Protein AF-A0A7C6F2G3-F1 (afdb_monomer_lite)

pLDDT: mean 90.6, std 5.69, range [54.53, 96.06]

Sequence (119 aa):
MISWIAVAPMLALPGLIIFLVGLLPDVPLLNQAIGGGIVREFLVNHLLLSWLPYEDAVRVVAWYMHTDLAGELLLHALLALNINVLLLPLLYPLAAGYIGVNNWAAKTDLTLKRNAAKR

Radius of gyration: 22.21 Å; chains: 1; bounding box: 53×34×66 Å

Secondary structure (DSSP, 8-state):
---HHHHGGGGGHHHHHHHHHHTSPPEEETTEEESHHHHHHHHIIIIIGGGS-HHHHHHHHHHHTT--HHHHHHHHHHHHHHHHHHHHHHHHHHHHHHHHHHHHHHHHHHHHHHHHTT-

Foldseek 3Di:
DDDCVNCVVVLCVQLVVLLVQLPFAFDQDPNDGDGSVVSLVCLCVPPPLVPDDPVVSVVVVVCVVPDDPVVSSVVSSVSSVVVSVVCNVVVVVVSVVVVVVVVVVVVVVVVVVVVVVVD

Structure (mmCIF, N/CA/C/O backbone):
data_AF-A0A7C6F2G3-F1
#
_entry.id   AF-A0A7C6F2G3-F1
#
loop_
_atom_site.group_PDB
_atom_site.id
_atom_site.type_symbol
_atom_site.label_atom_id
_atom_site.label_alt_id
_atom_site.label_comp_id
_atom_site.label_asym_id
_atom_site.label_entity_id
_atom_site.label_seq_id
_atom_site.pdbx_PDB_ins_code
_atom_site.Cartn_x
_atom_site.Cartn_y
_atom_site.Cartn_z
_atom_site.occupancy
_atom_site.B_iso_or_e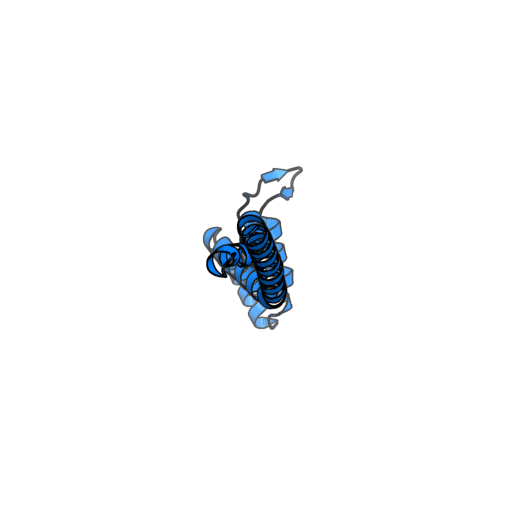quiv
_atom_site.auth_seq_id
_atom_site.auth_comp_id
_atom_site.auth_asym_id
_atom_site.auth_atom_id
_atom_site.pdbx_PDB_model_num
ATOM 1 N N . MET A 1 1 ? -19.919 3.185 19.616 1.00 78.00 1 MET A N 1
ATOM 2 C CA . MET A 1 1 ? -19.321 1.900 19.201 1.00 78.00 1 MET A CA 1
ATOM 3 C C . MET A 1 1 ? -18.782 2.084 17.800 1.00 78.00 1 MET A C 1
ATOM 5 O O . MET A 1 1 ? -19.524 2.568 16.954 1.00 78.00 1 MET A O 1
ATOM 9 N N . ILE A 1 2 ? -17.508 1.778 17.582 1.00 89.69 2 ILE A N 1
ATOM 10 C CA . ILE A 1 2 ? -16.864 1.884 16.270 1.00 89.69 2 ILE A CA 1
ATOM 11 C C . ILE A 1 2 ? -17.134 0.594 15.491 1.00 89.69 2 ILE A C 1
ATOM 13 O O . ILE A 1 2 ? -17.111 -0.503 16.059 1.00 89.69 2 ILE A O 1
ATOM 17 N N . SER A 1 3 ? -17.425 0.740 14.200 1.00 91.88 3 SER A N 1
ATOM 18 C CA . SER A 1 3 ? -17.680 -0.357 13.267 1.00 91.88 3 SER A CA 1
ATOM 19 C C . SER A 1 3 ? -16.564 -0.470 12.229 1.00 91.88 3 SER A C 1
ATOM 21 O O . SER A 1 3 ? -15.764 0.448 12.047 1.00 91.88 3 SER A O 1
ATOM 23 N N . TRP A 1 4 ? -16.547 -1.586 11.500 1.00 91.12 4 TRP A N 1
ATOM 24 C CA . TRP A 1 4 ? -15.594 -1.817 10.413 1.00 91.12 4 TRP A CA 1
ATOM 25 C C . TRP A 1 4 ? -15.648 -0.754 9.315 1.00 91.12 4 TRP A C 1
ATOM 27 O O . TRP A 1 4 ? -14.605 -0.387 8.793 1.00 91.12 4 TRP A O 1
ATOM 37 N N . ILE A 1 5 ? -16.825 -0.197 9.016 1.00 91.81 5 ILE A N 1
ATOM 38 C CA . ILE A 1 5 ? -16.984 0.857 7.999 1.00 91.81 5 ILE A CA 1
ATOM 39 C C . ILE A 1 5 ? -16.176 2.110 8.368 1.00 91.81 5 ILE A C 1
ATOM 41 O O . ILE A 1 5 ? -15.609 2.753 7.492 1.00 91.81 5 ILE A O 1
ATOM 45 N N . ALA A 1 6 ? -16.074 2.431 9.661 1.00 90.19 6 ALA A N 1
ATOM 46 C CA . ALA A 1 6 ? -15.311 3.586 10.129 1.00 90.19 6 ALA A CA 1
ATOM 47 C C . ALA A 1 6 ? -13.787 3.364 10.080 1.00 90.19 6 ALA A C 1
ATOM 49 O O . ALA A 1 6 ? -13.036 4.327 9.973 1.00 90.19 6 ALA A O 1
ATOM 50 N N . VAL A 1 7 ? -13.329 2.109 10.155 1.00 92.12 7 VAL A N 1
ATOM 51 C CA . VAL A 1 7 ? -11.897 1.757 10.210 1.00 92.12 7 VAL A CA 1
ATOM 52 C C . VAL A 1 7 ? -11.355 1.318 8.847 1.00 92.12 7 VAL A C 1
ATOM 54 O O . VAL A 1 7 ? -10.169 1.481 8.582 1.00 92.12 7 VAL A O 1
ATOM 57 N N . ALA A 1 8 ? -12.205 0.821 7.946 1.00 89.62 8 ALA A N 1
ATOM 58 C CA . ALA A 1 8 ? -11.806 0.336 6.626 1.00 89.62 8 ALA A CA 1
ATOM 59 C C . ALA A 1 8 ? -10.978 1.348 5.802 1.00 89.62 8 ALA A C 1
ATOM 61 O O . ALA A 1 8 ? -9.964 0.928 5.244 1.00 89.62 8 ALA A O 1
ATOM 62 N N . PRO A 1 9 ? -11.293 2.663 5.772 1.00 91.31 9 PRO A N 1
ATOM 63 C CA . PRO A 1 9 ? -10.455 3.638 5.069 1.00 91.31 9 PRO A CA 1
ATOM 64 C C . PRO A 1 9 ? -9.024 3.718 5.618 1.00 91.31 9 PRO A C 1
ATOM 66 O O . PRO A 1 9 ? -8.085 3.950 4.861 1.00 91.31 9 PRO A O 1
ATOM 69 N N . MET A 1 10 ? -8.832 3.473 6.920 1.00 91.19 10 MET A N 1
ATOM 70 C CA . MET A 1 10 ? -7.503 3.492 7.538 1.00 91.19 10 MET A CA 1
ATOM 71 C C . MET A 1 10 ? -6.616 2.338 7.057 1.00 91.19 10 MET A C 1
ATOM 73 O O . MET A 1 10 ? -5.398 2.484 7.028 1.00 91.19 10 MET A O 1
ATOM 77 N N . LEU A 1 11 ? -7.208 1.220 6.623 1.00 92.94 11 LEU A N 1
ATOM 78 C CA . LEU A 1 11 ? -6.467 0.075 6.083 1.00 92.94 11 LEU A CA 1
ATOM 79 C C . LEU A 1 11 ? -5.870 0.346 4.694 1.00 92.94 11 LEU A C 1
ATOM 81 O O . LEU A 1 11 ? -4.964 -0.367 4.274 1.00 92.94 11 LEU A O 1
ATOM 85 N N . ALA A 1 12 ? -6.365 1.361 3.983 1.00 92.25 12 ALA A N 1
ATOM 86 C CA . ALA A 1 12 ? -5.830 1.784 2.690 1.00 92.25 12 ALA A CA 1
ATOM 87 C C . ALA A 1 12 ? -4.764 2.888 2.812 1.00 92.25 12 ALA A C 1
ATOM 89 O O . ALA A 1 12 ? -4.088 3.193 1.829 1.00 92.25 12 ALA A O 1
ATOM 90 N N . LEU A 1 13 ? -4.605 3.497 3.997 1.00 92.75 13 LEU A N 1
ATOM 91 C CA . LEU A 1 13 ? -3.703 4.636 4.194 1.00 92.75 13 LEU A CA 1
ATOM 92 C C . LEU A 1 13 ? -2.245 4.334 3.831 1.00 92.75 13 LEU A C 1
ATOM 94 O O . LEU A 1 13 ? -1.652 5.171 3.156 1.00 92.75 13 LEU A O 1
ATOM 98 N N . PRO A 1 14 ? -1.645 3.190 4.208 1.00 91.94 14 PRO A N 1
ATOM 99 C CA . PRO A 1 14 ? -0.244 2.931 3.878 1.00 91.94 14 PRO A CA 1
ATOM 100 C C . PRO A 1 14 ? 0.012 2.898 2.369 1.00 91.94 14 PRO A C 1
ATOM 102 O O . PRO A 1 14 ? 0.917 3.577 1.887 1.00 91.94 14 PRO A O 1
ATOM 105 N N . GLY A 1 15 ? -0.826 2.186 1.609 1.00 92.50 15 GLY A N 1
ATOM 106 C CA . GLY A 1 15 ? -0.761 2.181 0.147 1.00 92.50 15 GLY A CA 1
ATOM 107 C C . GLY A 1 15 ? -0.983 3.562 -0.458 1.00 92.50 15 GLY A C 1
ATOM 108 O O . GLY A 1 15 ? -0.253 3.965 -1.361 1.00 92.50 15 GLY A O 1
ATOM 109 N N . LEU A 1 16 ? -1.949 4.315 0.074 1.00 93.69 16 LEU A N 1
ATOM 110 C CA . LEU A 1 16 ? -2.240 5.674 -0.376 1.00 93.69 16 LEU A CA 1
ATOM 111 C C . LEU A 1 16 ? -1.055 6.622 -0.139 1.00 93.69 16 LEU A C 1
ATOM 113 O O . LEU A 1 16 ? -0.734 7.414 -1.017 1.00 93.69 16 LEU A O 1
ATOM 117 N N . ILE A 1 17 ? -0.365 6.514 0.998 1.00 93.69 17 ILE A N 1
ATOM 118 C CA . ILE A 1 17 ? 0.836 7.307 1.293 1.00 93.69 17 ILE A CA 1
ATOM 119 C C . ILE A 1 17 ? 1.940 7.000 0.277 1.00 93.69 17 ILE A C 1
ATOM 121 O O . ILE A 1 17 ? 2.499 7.923 -0.310 1.00 93.69 17 ILE A O 1
ATOM 125 N N . ILE A 1 18 ? 2.225 5.720 0.022 1.00 93.06 18 ILE A N 1
ATOM 126 C CA . ILE A 1 18 ? 3.243 5.310 -0.960 1.00 93.06 18 ILE A CA 1
ATOM 127 C C . ILE A 1 18 ? 2.883 5.822 -2.360 1.00 93.06 18 ILE A C 1
ATOM 129 O O . ILE A 1 18 ? 3.735 6.347 -3.082 1.00 93.06 18 ILE A O 1
ATOM 133 N N . PHE A 1 19 ? 1.608 5.716 -2.735 1.00 93.75 19 PHE A N 1
ATOM 134 C CA . PHE A 1 19 ? 1.115 6.218 -4.009 1.00 93.75 19 PHE A CA 1
ATOM 135 C C . PHE A 1 19 ? 1.318 7.735 -4.142 1.00 93.75 19 PHE A C 1
ATOM 137 O O . PHE A 1 19 ? 1.922 8.184 -5.115 1.00 93.75 19 PHE A O 1
ATOM 144 N N . LEU A 1 20 ? 0.898 8.512 -3.139 1.00 94.19 20 LEU A N 1
ATOM 145 C CA . LEU A 1 20 ? 1.034 9.972 -3.126 1.00 94.19 20 LEU A CA 1
ATOM 146 C C . LEU A 1 20 ? 2.492 10.436 -3.175 1.00 94.19 20 LEU A C 1
ATOM 148 O O . LEU A 1 20 ? 2.793 11.420 -3.844 1.00 94.19 20 LEU A O 1
ATOM 152 N N . VAL A 1 21 ? 3.405 9.730 -2.508 1.00 92.31 21 VAL A N 1
ATOM 153 C CA . VAL A 1 21 ? 4.835 10.067 -2.539 1.00 92.31 21 VAL A CA 1
ATOM 154 C C . VAL A 1 21 ? 5.423 9.872 -3.943 1.00 92.31 21 VAL A C 1
ATOM 156 O O . VAL A 1 21 ? 6.189 10.714 -4.403 1.00 92.31 21 VAL A O 1
ATOM 159 N N . GLY A 1 22 ? 5.035 8.817 -4.664 1.00 89.94 22 GLY A N 1
ATOM 160 C CA . GLY A 1 22 ? 5.502 8.601 -6.043 1.00 89.94 22 GLY A CA 1
ATOM 161 C C . GLY A 1 22 ? 4.837 9.493 -7.099 1.00 89.94 22 GLY A C 1
ATOM 162 O O . GLY A 1 22 ? 5.334 9.562 -8.223 1.00 89.94 22 GLY A O 1
ATOM 163 N N . LEU A 1 23 ? 3.754 10.197 -6.746 1.00 92.00 23 LEU A N 1
ATOM 164 C CA . LEU A 1 23 ? 3.121 11.227 -7.583 1.00 92.00 23 LEU A CA 1
ATOM 165 C C . LEU A 1 23 ? 3.840 12.579 -7.534 1.00 92.00 23 LEU A C 1
ATOM 167 O O . LEU A 1 23 ? 3.511 13.468 -8.321 1.00 92.00 23 LEU A O 1
ATOM 171 N N . LEU A 1 24 ? 4.779 12.766 -6.603 1.00 91.19 24 LEU A N 1
ATOM 172 C CA . LEU A 1 24 ? 5.499 14.027 -6.487 1.00 91.19 24 LEU A CA 1
ATOM 173 C C . LEU A 1 24 ? 6.281 14.308 -7.782 1.00 91.19 24 LEU A C 1
ATOM 175 O O . LEU A 1 24 ? 6.973 13.413 -8.276 1.00 91.19 24 LEU A O 1
ATOM 179 N N . PRO A 1 25 ? 6.189 15.531 -8.333 1.00 85.44 25 PRO A N 1
ATOM 180 C CA . PRO A 1 25 ? 6.953 15.895 -9.514 1.00 85.44 25 PRO A CA 1
ATOM 181 C C . PRO A 1 25 ? 8.446 15.890 -9.194 1.00 85.44 25 PRO A C 1
ATOM 183 O O . PRO A 1 25 ? 8.857 16.209 -8.076 1.00 85.44 25 PRO A O 1
ATOM 186 N N . ASP A 1 26 ? 9.252 15.555 -10.193 1.00 85.25 26 ASP A N 1
ATOM 187 C CA . ASP A 1 26 ? 10.700 15.574 -10.064 1.00 85.25 26 ASP A CA 1
ATOM 188 C C . ASP A 1 26 ? 11.211 17.011 -10.190 1.00 85.25 26 ASP A C 1
ATOM 190 O O . ASP A 1 26 ? 10.999 17.690 -11.197 1.00 85.25 26 ASP A O 1
ATOM 194 N N . VAL A 1 27 ? 11.863 17.494 -9.134 1.00 83.19 27 VAL A N 1
ATOM 195 C CA . VAL A 1 27 ? 12.450 18.832 -9.073 1.00 83.19 27 VAL A CA 1
ATOM 196 C C . VAL A 1 27 ? 13.970 18.692 -9.150 1.00 83.19 27 VAL A C 1
ATOM 198 O O . VAL A 1 27 ? 14.558 17.966 -8.343 1.00 83.19 27 VAL A O 1
ATOM 201 N N . PRO A 1 28 ? 14.645 19.375 -10.091 1.00 81.12 28 PRO A N 1
ATOM 202 C CA . PRO A 1 28 ? 16.097 19.356 -10.146 1.00 81.12 28 PRO A CA 1
ATOM 203 C C . PRO A 1 28 ? 16.664 20.145 -8.959 1.00 81.12 28 PRO A C 1
ATOM 205 O O . PRO A 1 28 ? 16.525 21.366 -8.884 1.00 81.12 28 PRO A O 1
ATOM 208 N N . LEU A 1 29 ? 17.334 19.453 -8.039 1.00 81.31 29 LEU A N 1
ATOM 209 C CA . LEU A 1 29 ? 18.080 20.055 -6.938 1.00 81.31 29 LEU A CA 1
ATOM 210 C C . LEU A 1 29 ? 19.523 19.554 -6.999 1.00 81.31 29 LEU A C 1
ATOM 212 O O . LEU A 1 29 ? 19.768 18.354 -6.984 1.00 81.31 29 LEU A O 1
ATOM 216 N N . LEU A 1 30 ? 20.494 20.471 -7.075 1.00 80.06 30 LEU A N 1
ATOM 217 C CA . LEU A 1 30 ? 21.927 20.130 -7.106 1.00 80.06 30 LEU A CA 1
ATOM 218 C C . LEU A 1 30 ? 22.294 19.102 -8.199 1.00 80.06 30 LEU A C 1
ATOM 220 O O . LEU A 1 30 ? 23.084 18.191 -7.969 1.00 80.06 30 LEU A O 1
ATOM 224 N N . ASN A 1 31 ? 21.726 19.257 -9.401 1.00 76.62 31 ASN A N 1
ATOM 225 C CA . ASN A 1 31 ? 21.949 18.363 -10.546 1.00 76.62 31 ASN A CA 1
ATOM 226 C C . ASN A 1 31 ? 21.432 16.919 -10.351 1.00 76.62 31 ASN A C 1
ATOM 228 O O . ASN A 1 31 ? 21.772 16.037 -11.136 1.00 76.62 31 ASN A O 1
ATOM 232 N N . GLN A 1 32 ? 20.604 16.682 -9.329 1.00 74.38 32 GLN A N 1
ATOM 233 C CA . GLN A 1 32 ? 19.878 15.434 -9.108 1.00 74.38 32 GLN A CA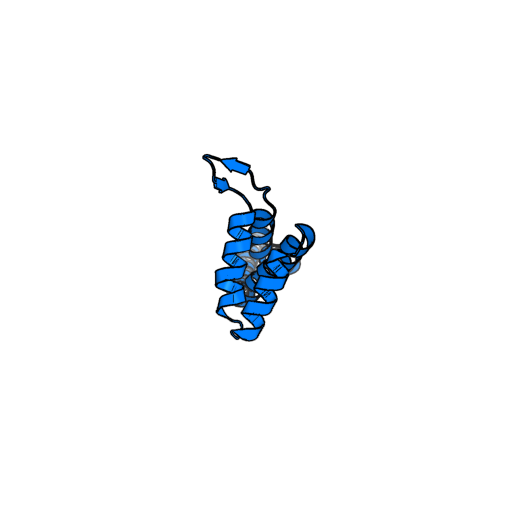 1
ATOM 234 C C . GLN A 1 32 ? 18.372 15.702 -9.186 1.00 74.38 32 GLN A C 1
ATOM 236 O O . GLN A 1 32 ? 17.878 16.699 -8.658 1.00 74.38 32 GLN A O 1
ATOM 241 N N . ALA A 1 33 ? 17.637 14.826 -9.867 1.00 74.88 33 ALA A N 1
ATOM 242 C CA . ALA A 1 33 ? 16.182 14.866 -9.867 1.00 74.88 33 ALA A CA 1
ATOM 243 C C . ALA A 1 33 ? 15.689 14.307 -8.528 1.00 74.88 33 ALA A C 1
ATOM 245 O O . ALA A 1 33 ? 15.843 13.117 -8.268 1.00 74.88 33 ALA A O 1
ATOM 246 N N . ILE A 1 34 ? 15.150 15.167 -7.663 1.00 79.88 34 ILE A N 1
ATOM 247 C CA . ILE A 1 34 ? 14.570 14.767 -6.379 1.00 79.88 34 ILE A CA 1
ATOM 248 C C . ILE A 1 34 ? 13.055 14.857 -6.505 1.00 79.88 34 ILE A C 1
ATOM 250 O O . ILE A 1 34 ? 12.518 15.913 -6.835 1.00 79.88 34 ILE A O 1
ATOM 254 N N . GLY A 1 35 ? 12.360 13.761 -6.225 1.00 86.62 35 GLY A N 1
ATOM 255 C CA . GLY A 1 35 ? 10.909 13.714 -6.333 1.00 86.62 35 GLY A CA 1
ATOM 256 C C . GLY A 1 35 ? 10.365 12.297 -6.292 1.00 86.62 35 GLY A C 1
ATOM 257 O O . GLY A 1 35 ? 10.991 11.381 -5.749 1.00 86.62 35 GLY A O 1
ATOM 258 N N . GLY A 1 36 ? 9.171 12.133 -6.855 1.00 89.00 36 GLY A N 1
ATOM 259 C CA . GLY A 1 36 ? 8.486 10.851 -6.915 1.00 89.00 36 GLY A CA 1
ATOM 260 C C . GLY A 1 36 ? 9.191 9.838 -7.814 1.00 89.00 36 GLY A C 1
ATOM 261 O O . GLY A 1 36 ? 9.050 8.643 -7.567 1.00 89.00 36 GLY A O 1
ATOM 262 N N . GLY A 1 37 ? 9.987 10.278 -8.796 1.00 88.25 37 GLY A N 1
ATOM 263 C CA . GLY A 1 37 ? 10.725 9.412 -9.720 1.00 88.25 37 GLY A CA 1
ATOM 264 C C . GLY A 1 37 ? 11.656 8.444 -9.003 1.00 88.25 37 GLY A C 1
ATOM 265 O O . GLY A 1 37 ? 11.585 7.242 -9.244 1.00 88.25 37 GLY A O 1
ATOM 266 N N . ILE A 1 38 ? 12.409 8.930 -8.010 1.00 89.81 38 ILE A N 1
ATOM 267 C CA . ILE A 1 38 ? 13.285 8.089 -7.173 1.00 89.81 38 ILE A CA 1
ATOM 268 C C . ILE A 1 38 ? 12.484 6.973 -6.492 1.00 89.81 38 ILE A C 1
ATOM 270 O O . ILE A 1 38 ? 12.933 5.832 -6.403 1.00 89.81 38 ILE A O 1
ATOM 274 N N . VAL A 1 39 ? 11.289 7.292 -5.994 1.00 91.44 39 VAL A N 1
ATOM 275 C CA . VAL A 1 39 ? 10.441 6.334 -5.275 1.00 91.44 39 VAL A CA 1
ATOM 276 C C . VAL A 1 39 ? 9.871 5.302 -6.245 1.00 91.44 39 VAL A C 1
ATOM 278 O O . VAL A 1 39 ? 9.890 4.112 -5.931 1.00 91.44 39 VAL A O 1
ATOM 281 N N . ARG A 1 40 ? 9.418 5.729 -7.432 1.00 91.94 40 ARG A N 1
ATOM 282 C CA . ARG A 1 40 ? 8.942 4.822 -8.490 1.00 91.94 40 ARG A CA 1
ATOM 283 C C . ARG A 1 40 ? 10.047 3.854 -8.912 1.00 91.94 40 ARG A C 1
ATOM 285 O O . ARG A 1 40 ? 9.841 2.642 -8.868 1.00 91.94 40 ARG A O 1
ATOM 292 N N . GLU A 1 41 ? 11.238 4.367 -9.215 1.00 90.88 41 GLU A N 1
ATOM 293 C CA . GLU A 1 41 ? 12.404 3.555 -9.581 1.00 90.88 41 GLU A CA 1
ATOM 294 C C . GLU A 1 41 ? 12.820 2.601 -8.460 1.00 90.88 41 GLU A C 1
ATOM 296 O O . GLU A 1 41 ? 13.099 1.426 -8.707 1.00 90.88 41 GLU A O 1
ATOM 301 N N . PHE A 1 42 ? 12.828 3.074 -7.211 1.00 92.06 42 PHE A N 1
ATOM 302 C CA . PHE A 1 42 ? 13.147 2.241 -6.057 1.00 92.06 42 PHE A CA 1
ATOM 303 C C . PHE A 1 42 ? 12.198 1.043 -5.957 1.00 92.06 42 PHE A C 1
ATOM 305 O O . PHE A 1 42 ? 12.667 -0.088 -5.798 1.00 92.06 42 PHE A O 1
ATOM 312 N N . LEU A 1 43 ? 10.887 1.276 -6.085 1.00 93.00 43 LEU A N 1
ATOM 313 C CA . LEU A 1 43 ? 9.880 0.220 -6.027 1.00 93.00 43 LEU A CA 1
ATOM 314 C C . LEU A 1 43 ? 9.995 -0.749 -7.202 1.00 93.00 43 LEU A C 1
ATOM 316 O O . LEU A 1 43 ? 9.909 -1.956 -6.995 1.00 93.00 43 LEU A O 1
ATOM 320 N N . VAL A 1 44 ? 10.237 -0.264 -8.418 1.00 93.94 44 VAL A N 1
ATOM 321 C CA . VAL A 1 44 ? 10.451 -1.151 -9.569 1.00 93.94 44 VAL A CA 1
ATOM 322 C C . VAL A 1 44 ? 11.674 -2.039 -9.328 1.00 93.94 44 VAL A C 1
ATOM 324 O O . VAL A 1 44 ? 11.562 -3.262 -9.378 1.00 93.94 44 VAL A O 1
ATOM 327 N N . ASN A 1 45 ? 12.817 -1.458 -8.972 1.00 93.06 45 ASN A N 1
ATOM 328 C CA . ASN A 1 45 ? 14.069 -2.201 -8.833 1.00 93.06 45 ASN A CA 1
ATOM 329 C C . ASN A 1 45 ? 14.048 -3.213 -7.673 1.00 93.06 45 ASN A C 1
ATOM 331 O O . ASN A 1 45 ? 14.463 -4.363 -7.838 1.00 93.06 45 ASN A O 1
ATOM 335 N N . HIS A 1 46 ? 13.531 -2.816 -6.509 1.00 90.94 46 HIS A N 1
ATOM 336 C CA . HIS A 1 46 ? 13.612 -3.631 -5.291 1.00 90.94 46 HIS A CA 1
ATOM 337 C C . HIS A 1 46 ? 12.366 -4.479 -5.031 1.00 90.94 46 HIS A C 1
ATOM 339 O O . HIS A 1 46 ? 12.464 -5.523 -4.390 1.00 90.94 46 HIS A O 1
ATOM 345 N N . LEU A 1 47 ? 11.191 -4.052 -5.501 1.00 90.44 47 LEU A N 1
ATOM 346 C CA . LEU A 1 47 ? 9.940 -4.768 -5.248 1.00 90.44 47 LEU A CA 1
ATOM 347 C C . LEU A 1 47 ? 9.475 -5.584 -6.452 1.00 90.44 47 LEU A C 1
ATOM 349 O O . LEU A 1 47 ? 8.935 -6.664 -6.262 1.00 90.44 47 LEU A O 1
ATOM 353 N N . LEU A 1 48 ? 9.651 -5.089 -7.677 1.00 92.38 48 LEU A N 1
ATOM 354 C CA . LEU A 1 48 ? 9.163 -5.789 -8.867 1.00 92.38 48 LEU A CA 1
ATOM 355 C C . LEU A 1 48 ? 10.247 -6.683 -9.469 1.00 92.38 48 LEU A C 1
ATOM 357 O O . LEU A 1 48 ? 10.095 -7.901 -9.519 1.00 92.38 48 LEU A O 1
ATOM 361 N N . LEU A 1 49 ? 11.366 -6.086 -9.889 1.00 93.06 49 LEU A N 1
ATOM 362 C CA . LEU A 1 49 ? 12.422 -6.792 -10.619 1.00 93.06 49 LEU A CA 1
ATOM 363 C C . LEU A 1 49 ? 13.105 -7.869 -9.773 1.00 93.06 49 LEU A C 1
ATOM 365 O O . LEU A 1 49 ? 13.479 -8.910 -10.299 1.00 93.06 49 LEU A O 1
ATOM 369 N N . SER A 1 50 ? 13.211 -7.655 -8.459 1.00 91.19 50 SER A N 1
ATOM 370 C CA . SER A 1 50 ? 13.827 -8.616 -7.532 1.00 91.19 50 SER A CA 1
ATOM 371 C C . SER A 1 50 ? 13.051 -9.936 -7.398 1.00 91.19 50 SER A C 1
ATOM 373 O O . SER A 1 50 ? 13.615 -10.926 -6.939 1.00 91.19 50 SER A O 1
ATOM 375 N N . TRP A 1 51 ? 11.773 -9.964 -7.787 1.00 90.25 51 TRP A N 1
ATOM 376 C CA . TRP A 1 51 ? 10.901 -11.140 -7.671 1.00 90.25 51 TRP A CA 1
ATOM 377 C C . TRP A 1 51 ? 10.577 -11.789 -9.020 1.00 90.25 51 TRP A C 1
ATOM 379 O O . TRP A 1 51 ? 9.995 -12.873 -9.056 1.00 90.25 51 TRP A O 1
ATOM 389 N N . LEU A 1 52 ? 10.940 -11.137 -10.126 1.00 92.94 52 LEU A N 1
ATOM 390 C CA . LEU A 1 52 ? 10.690 -11.631 -11.474 1.00 92.94 52 LEU A CA 1
ATOM 391 C C . LEU A 1 52 ? 11.830 -12.547 -11.946 1.00 92.94 52 LEU A C 1
ATOM 393 O O . LEU A 1 52 ? 12.999 -12.283 -11.655 1.00 92.94 52 LEU A O 1
ATOM 397 N N . PRO A 1 53 ? 11.525 -13.592 -12.736 1.00 96.06 53 PRO A N 1
ATOM 398 C CA . PRO A 1 53 ? 12.537 -14.295 -13.512 1.00 96.06 53 PRO A CA 1
ATOM 399 C C . PRO A 1 53 ? 13.301 -13.322 -14.415 1.00 96.06 53 PRO A C 1
ATOM 401 O O . PRO A 1 53 ? 12.741 -12.339 -14.901 1.00 96.06 53 PRO A O 1
ATOM 404 N N . TYR A 1 54 ? 14.573 -13.623 -14.683 1.00 93.69 54 TYR A N 1
ATOM 405 C CA . TYR A 1 54 ? 15.461 -12.736 -15.440 1.00 93.69 54 TYR A CA 1
ATOM 406 C C . TYR A 1 54 ? 14.866 -12.279 -16.783 1.00 93.69 54 TYR A C 1
ATOM 408 O O . TYR A 1 54 ? 14.912 -11.095 -17.108 1.00 93.69 54 TYR A O 1
ATOM 416 N N . GLU A 1 55 ? 14.259 -13.193 -17.544 1.00 95.44 55 GLU A N 1
ATOM 417 C CA . GLU A 1 55 ? 13.670 -12.871 -18.850 1.00 95.44 55 GLU A CA 1
ATOM 418 C C . GLU A 1 55 ? 12.513 -11.867 -18.748 1.00 95.44 55 GLU 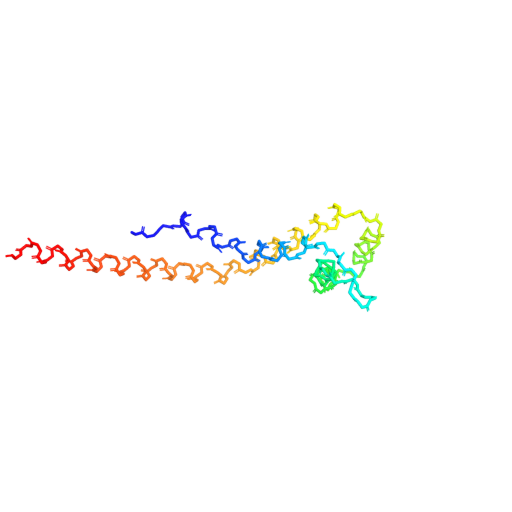A C 1
ATOM 420 O O . GLU A 1 55 ? 12.414 -10.952 -19.568 1.00 95.44 55 GLU A O 1
ATOM 425 N N . ASP A 1 56 ? 11.666 -11.998 -17.726 1.00 95.25 56 ASP A N 1
ATOM 426 C CA . ASP A 1 56 ? 10.541 -11.091 -17.503 1.00 95.25 56 ASP A CA 1
ATOM 427 C C . ASP A 1 56 ? 11.014 -9.743 -16.956 1.00 95.25 56 ASP A C 1
ATOM 429 O O . ASP A 1 56 ? 10.521 -8.698 -17.379 1.00 95.25 56 ASP A O 1
ATOM 433 N N . ALA A 1 57 ? 12.024 -9.747 -16.081 1.00 94.25 57 ALA A N 1
ATOM 434 C CA . ALA A 1 57 ? 12.648 -8.527 -15.584 1.00 94.25 57 ALA A CA 1
ATOM 435 C C . ALA A 1 57 ? 13.214 -7.682 -16.738 1.00 94.25 57 ALA A C 1
ATOM 437 O O . ALA A 1 57 ? 12.949 -6.482 -16.807 1.00 94.25 57 ALA A O 1
ATOM 438 N N . VAL A 1 58 ? 13.913 -8.302 -17.698 1.00 95.25 58 VAL A N 1
ATOM 439 C CA . VAL A 1 58 ? 14.435 -7.604 -18.888 1.00 95.25 58 VAL A CA 1
ATOM 440 C C . VAL A 1 58 ? 13.305 -6.992 -19.722 1.00 95.25 58 VAL A C 1
ATOM 442 O O . VAL A 1 58 ? 13.428 -5.851 -20.168 1.00 95.25 58 VAL A O 1
ATOM 445 N N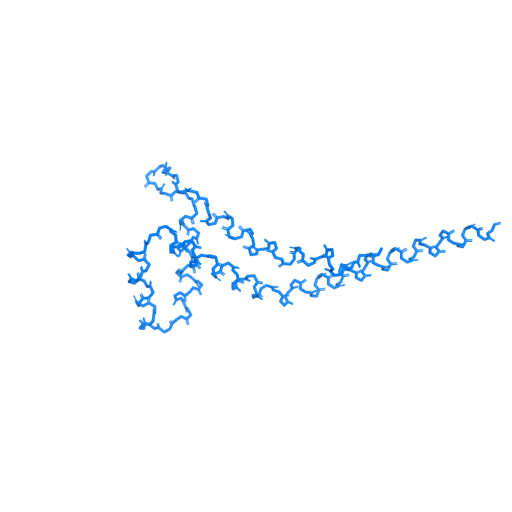 . ARG A 1 59 ? 12.182 -7.702 -19.901 1.00 94.88 59 ARG A N 1
ATOM 446 C CA . ARG A 1 59 ? 11.011 -7.176 -20.628 1.00 94.88 59 ARG A CA 1
ATOM 447 C C . ARG A 1 59 ? 10.387 -5.978 -19.920 1.00 94.88 59 ARG A C 1
ATOM 449 O O . ARG A 1 59 ? 10.053 -4.997 -20.579 1.00 94.88 59 ARG A O 1
ATOM 456 N N . VAL A 1 60 ? 10.248 -6.046 -18.597 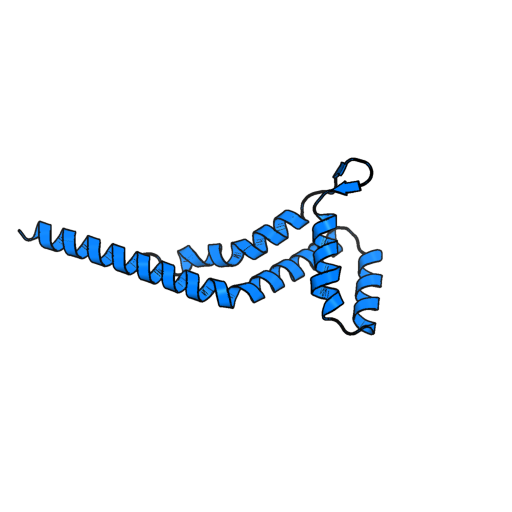1.00 93.50 60 VAL A N 1
ATOM 457 C CA . VAL A 1 60 ? 9.705 -4.946 -17.789 1.00 93.50 60 VAL A CA 1
ATOM 458 C C . VAL A 1 60 ? 10.615 -3.724 -17.852 1.00 93.50 60 VAL A C 1
ATOM 460 O O . VAL A 1 60 ? 10.112 -2.622 -18.045 1.00 93.50 60 VAL A O 1
ATOM 463 N N . VAL A 1 61 ? 11.937 -3.900 -17.761 1.00 93.81 61 VAL A N 1
ATOM 464 C CA . VAL A 1 61 ? 12.888 -2.786 -17.909 1.00 93.81 61 VAL A CA 1
ATOM 465 C C . VAL A 1 61 ? 12.799 -2.172 -19.305 1.00 93.81 61 VAL A C 1
ATOM 467 O O . VAL A 1 61 ? 12.706 -0.953 -19.423 1.00 93.81 61 VAL A O 1
ATOM 470 N N . ALA A 1 62 ? 12.773 -2.993 -20.359 1.00 94.50 62 ALA A N 1
ATOM 471 C CA . ALA A 1 62 ? 12.643 -2.502 -21.730 1.00 94.50 62 ALA A CA 1
ATOM 472 C C . ALA A 1 62 ? 11.340 -1.711 -21.938 1.00 94.50 62 ALA A C 1
ATOM 474 O O . ALA A 1 62 ? 11.354 -0.662 -22.575 1.00 94.50 62 ALA A O 1
ATOM 475 N N . TRP A 1 63 ? 10.227 -2.179 -21.365 1.00 94.50 63 TRP A N 1
ATOM 476 C CA . TRP A 1 63 ? 8.963 -1.444 -21.369 1.00 94.50 63 TRP A CA 1
ATOM 477 C C . TRP A 1 63 ? 9.070 -0.122 -20.598 1.00 94.50 63 TRP A C 1
ATOM 479 O O . TRP A 1 63 ? 8.718 0.922 -21.138 1.00 94.50 63 TRP A O 1
ATOM 489 N N . TYR A 1 64 ? 9.616 -0.150 -19.378 1.00 92.38 64 TYR A N 1
ATOM 490 C CA . TYR A 1 64 ? 9.716 1.017 -18.497 1.00 92.38 64 TYR A CA 1
ATOM 491 C C . TYR A 1 64 ? 10.551 2.146 -19.121 1.00 92.38 64 TYR A C 1
ATOM 493 O O . TYR A 1 64 ? 10.163 3.303 -19.045 1.00 92.38 64 TYR A O 1
ATOM 501 N N . MET A 1 65 ? 11.640 1.815 -19.824 1.00 90.50 65 MET A N 1
ATOM 502 C CA . MET A 1 65 ? 12.500 2.792 -20.517 1.00 90.50 65 MET A CA 1
ATOM 503 C C . MET A 1 65 ? 11.827 3.512 -21.698 1.00 90.50 65 MET A C 1
ATOM 505 O O . MET A 1 65 ? 12.324 4.544 -22.148 1.00 90.50 65 MET A O 1
ATOM 509 N N . HIS A 1 66 ? 10.732 2.967 -22.231 1.00 92.94 66 HIS A N 1
ATOM 510 C CA . HIS A 1 66 ? 10.006 3.533 -23.372 1.00 92.94 66 HIS A CA 1
ATOM 511 C C . HIS A 1 66 ? 8.608 4.038 -23.012 1.00 92.94 66 HIS A C 1
ATOM 513 O O . HIS A 1 66 ? 7.896 4.536 -23.886 1.00 92.94 66 HIS A O 1
ATOM 519 N N . THR A 1 67 ? 8.203 3.891 -21.753 1.00 91.81 67 THR A N 1
ATOM 520 C CA . THR A 1 67 ? 6.873 4.272 -21.298 1.00 91.81 67 THR A CA 1
ATOM 521 C C . THR A 1 67 ? 6.830 5.760 -20.948 1.00 91.81 67 THR A C 1
ATOM 523 O O . THR A 1 67 ? 7.837 6.377 -20.614 1.00 91.81 67 THR A O 1
ATOM 526 N N . ASP A 1 68 ? 5.653 6.361 -21.077 1.00 91.62 68 ASP A N 1
ATOM 527 C CA . ASP A 1 68 ? 5.412 7.739 -20.670 1.00 91.62 68 ASP A CA 1
ATOM 528 C C . ASP A 1 68 ? 5.137 7.846 -19.160 1.00 91.62 68 ASP A C 1
ATOM 530 O O . ASP A 1 68 ? 4.946 6.855 -18.455 1.00 91.62 68 ASP A O 1
ATOM 534 N N . LEU A 1 69 ? 5.045 9.075 -18.645 1.00 88.38 69 LEU A N 1
ATOM 535 C CA . LEU A 1 69 ? 4.749 9.300 -17.227 1.00 88.38 69 LEU A CA 1
ATOM 536 C C . LEU A 1 69 ? 3.449 8.600 -16.783 1.00 88.38 69 LEU A C 1
ATOM 538 O O . LEU A 1 69 ? 3.356 8.127 -15.653 1.00 88.38 69 LEU A O 1
ATOM 542 N N . ALA A 1 70 ? 2.442 8.510 -17.657 1.00 91.12 70 ALA A N 1
ATOM 543 C CA . ALA A 1 70 ? 1.187 7.835 -17.340 1.00 91.12 70 ALA A CA 1
ATOM 544 C C . ALA A 1 70 ? 1.386 6.327 -17.110 1.00 91.12 70 ALA A C 1
ATOM 546 O O . ALA A 1 70 ? 0.852 5.786 -16.138 1.00 91.12 70 ALA A O 1
ATOM 547 N N . GLY A 1 71 ? 2.178 5.659 -17.954 1.00 92.62 71 GLY A N 1
ATOM 548 C CA . GLY A 1 71 ? 2.546 4.258 -17.766 1.00 92.62 71 GLY A CA 1
ATOM 549 C C . GLY A 1 71 ? 3.362 4.026 -16.492 1.00 92.62 71 GLY A C 1
ATOM 550 O O . GLY A 1 71 ? 3.052 3.102 -15.736 1.00 92.62 71 GLY A O 1
ATOM 551 N N . GLU A 1 72 ? 4.335 4.892 -16.190 1.00 91.69 72 GLU A N 1
ATOM 552 C CA . GLU A 1 72 ? 5.104 4.809 -14.939 1.00 91.69 72 GLU A CA 1
ATOM 553 C C . GLU A 1 72 ? 4.199 4.929 -13.709 1.00 91.69 72 GLU A C 1
ATOM 555 O O . GLU A 1 72 ? 4.304 4.143 -12.765 1.00 91.69 72 GLU A O 1
ATOM 560 N N . LEU A 1 73 ? 3.284 5.904 -13.721 1.00 92.88 73 LEU A N 1
ATOM 561 C CA . LEU A 1 73 ? 2.345 6.138 -12.628 1.00 92.88 73 LEU A CA 1
ATOM 562 C C . LEU A 1 73 ? 1.357 4.984 -12.462 1.00 92.88 73 LEU A C 1
ATOM 564 O O . LEU A 1 73 ? 1.012 4.641 -11.331 1.00 92.88 73 LEU A O 1
ATOM 568 N N . LEU A 1 74 ? 0.925 4.360 -13.561 1.00 94.44 74 LEU A N 1
ATOM 569 C CA . LEU A 1 74 ? 0.081 3.170 -13.511 1.00 94.44 74 LEU A CA 1
ATOM 570 C C . LEU A 1 74 ? 0.827 1.992 -12.875 1.00 94.44 74 LEU A C 1
ATOM 572 O O . LEU A 1 74 ? 0.284 1.342 -11.980 1.00 94.44 74 LEU A O 1
ATOM 576 N N . LEU A 1 75 ? 2.074 1.735 -13.287 1.00 94.56 75 LEU A N 1
ATOM 577 C CA . LEU A 1 75 ? 2.888 0.685 -12.675 1.00 94.56 75 LEU A CA 1
ATOM 578 C C . LEU A 1 75 ? 3.112 0.971 -11.185 1.00 94.56 75 LEU A C 1
ATOM 580 O O . LEU A 1 75 ? 2.926 0.086 -10.351 1.00 94.56 75 LEU A O 1
ATOM 584 N N . HIS A 1 76 ? 3.429 2.218 -10.835 1.00 94.69 76 HIS A N 1
ATOM 585 C CA . HIS A 1 76 ? 3.576 2.654 -9.447 1.00 94.69 76 HIS A CA 1
ATOM 586 C C . HIS A 1 76 ? 2.299 2.439 -8.628 1.00 94.69 76 HIS A C 1
ATOM 588 O O . HIS A 1 76 ? 2.368 1.935 -7.509 1.00 94.69 76 HIS A O 1
ATOM 594 N N . ALA A 1 77 ? 1.125 2.751 -9.184 1.00 94.19 77 ALA A N 1
ATOM 595 C CA . ALA A 1 77 ? -0.161 2.511 -8.530 1.00 94.19 77 ALA A CA 1
ATOM 596 C C . ALA A 1 77 ? -0.377 1.023 -8.219 1.00 94.19 77 ALA A C 1
ATOM 598 O O . ALA A 1 77 ? -0.807 0.673 -7.118 1.00 94.19 77 ALA A O 1
ATOM 599 N N . LEU A 1 78 ? -0.040 0.141 -9.166 1.00 94.88 78 LEU A N 1
ATOM 600 C CA . LEU A 1 78 ? -0.133 -1.306 -8.977 1.00 94.88 78 LEU A CA 1
ATOM 601 C C . LEU A 1 78 ? 0.845 -1.799 -7.906 1.00 94.88 78 LEU A C 1
ATOM 603 O O . LEU A 1 78 ? 0.473 -2.612 -7.061 1.00 94.88 78 LEU A O 1
ATOM 607 N N . LEU A 1 79 ? 2.079 -1.292 -7.893 1.00 94.62 79 LEU A N 1
ATOM 608 C CA . LEU A 1 79 ? 3.062 -1.634 -6.863 1.00 94.62 79 LEU A CA 1
ATOM 609 C C . LEU A 1 79 ? 2.620 -1.146 -5.478 1.00 94.62 79 LEU A C 1
ATOM 611 O O . LEU A 1 79 ? 2.649 -1.922 -4.524 1.00 94.62 79 LEU A O 1
ATOM 615 N N . ALA A 1 80 ? 2.130 0.090 -5.367 1.00 94.94 80 ALA A N 1
ATOM 616 C CA . ALA A 1 80 ? 1.598 0.637 -4.121 1.00 94.94 80 ALA A CA 1
ATOM 617 C C . ALA A 1 80 ? 0.405 -0.181 -3.594 1.00 94.94 80 ALA A C 1
ATOM 619 O O . ALA A 1 80 ? 0.320 -0.455 -2.394 1.00 94.94 80 ALA A O 1
ATOM 620 N N . LEU A 1 81 ? -0.487 -0.631 -4.486 1.00 94.12 81 LEU A N 1
ATOM 621 C CA . LEU A 1 81 ? -1.596 -1.515 -4.132 1.00 94.12 81 LEU A CA 1
ATOM 622 C C . LEU A 1 81 ? -1.098 -2.872 -3.619 1.00 94.12 81 LEU A C 1
ATOM 624 O O . LEU A 1 81 ? -1.566 -3.332 -2.580 1.00 94.12 81 LEU A O 1
ATOM 628 N N . ASN A 1 82 ? -0.131 -3.490 -4.303 1.00 93.56 82 ASN A N 1
ATOM 629 C CA . ASN A 1 82 ? 0.456 -4.763 -3.877 1.00 93.56 82 ASN A CA 1
ATOM 630 C C . ASN A 1 82 ? 1.116 -4.652 -2.497 1.00 93.56 82 ASN A C 1
ATOM 632 O O . ASN A 1 82 ? 0.894 -5.510 -1.645 1.00 93.56 82 ASN A O 1
ATOM 636 N N . ILE A 1 83 ? 1.851 -3.568 -2.230 1.00 92.69 83 ILE A N 1
ATOM 637 C CA . ILE A 1 83 ? 2.416 -3.311 -0.898 1.00 92.69 83 ILE A CA 1
ATOM 638 C C . ILE A 1 83 ? 1.300 -3.179 0.137 1.00 92.69 83 ILE A C 1
ATOM 640 O O . ILE A 1 83 ? 1.387 -3.762 1.216 1.00 92.69 83 ILE A O 1
ATOM 644 N N . ASN A 1 84 ? 0.222 -2.461 -0.187 1.00 94.69 84 ASN A N 1
ATOM 645 C CA . ASN A 1 84 ? -0.907 -2.333 0.726 1.00 94.69 84 ASN A CA 1
ATOM 646 C C . ASN A 1 84 ? -1.517 -3.696 1.067 1.00 94.69 84 ASN A C 1
ATOM 648 O O . ASN A 1 84 ? -1.756 -3.982 2.237 1.00 94.69 84 ASN A O 1
ATOM 652 N N . VAL A 1 85 ? -1.716 -4.553 0.061 1.00 93.19 85 VAL A N 1
ATOM 653 C CA . VAL A 1 85 ? -2.232 -5.917 0.244 1.00 93.19 85 VAL A CA 1
ATOM 654 C C . VAL A 1 85 ? -1.306 -6.744 1.136 1.00 93.19 85 VAL A C 1
ATOM 656 O O . VAL A 1 85 ? -1.797 -7.423 2.034 1.00 93.19 85 VAL A O 1
ATOM 659 N N . LEU A 1 86 ? 0.015 -6.639 0.963 1.00 92.62 86 LEU A N 1
ATOM 660 C CA . LEU A 1 86 ? 0.992 -7.310 1.829 1.00 92.62 86 LEU A CA 1
ATOM 661 C C . LEU A 1 86 ? 0.936 -6.823 3.285 1.00 92.62 86 LEU A C 1
ATOM 663 O O . LEU A 1 86 ? 1.226 -7.593 4.198 1.00 92.62 86 LEU A O 1
ATOM 667 N N . LEU A 1 87 ? 0.537 -5.570 3.521 1.00 94.25 87 LEU A N 1
ATOM 668 C CA . LEU A 1 87 ? 0.379 -5.007 4.864 1.00 94.25 87 LEU A CA 1
ATOM 669 C C . LEU A 1 87 ? -0.966 -5.362 5.516 1.00 94.25 87 LEU A C 1
ATOM 671 O O . LEU A 1 87 ? -1.059 -5.359 6.745 1.00 94.25 87 LEU A O 1
ATOM 675 N N . LEU A 1 88 ? -2.006 -5.702 4.744 1.00 94.12 88 LEU A N 1
ATOM 676 C CA . LEU A 1 88 ? -3.339 -6.010 5.283 1.00 94.12 88 LEU A CA 1
ATOM 677 C C . LEU A 1 88 ? -3.349 -7.112 6.361 1.00 94.12 88 LEU A C 1
ATOM 679 O O . LEU A 1 88 ? -4.020 -6.901 7.373 1.00 94.12 88 LEU A O 1
ATOM 683 N N . PRO A 1 89 ? -2.615 -8.239 6.234 1.00 95.25 89 PRO A N 1
ATOM 684 C CA . PRO A 1 89 ? -2.549 -9.258 7.283 1.00 95.25 89 PRO A CA 1
ATOM 685 C C . PRO A 1 89 ? -2.033 -8.735 8.628 1.00 95.25 89 PRO A C 1
ATOM 687 O O . PRO A 1 89 ? -2.423 -9.253 9.670 1.00 95.25 89 PRO A O 1
ATOM 690 N N . LEU A 1 90 ? -1.187 -7.699 8.616 1.00 94.62 90 LEU A N 1
ATOM 691 C CA . LEU A 1 90 ? -0.690 -7.038 9.823 1.00 94.62 90 LEU A CA 1
ATOM 692 C C . LEU A 1 90 ? -1.672 -5.973 10.331 1.00 94.62 90 LEU A C 1
ATOM 694 O O . LEU A 1 90 ? -1.921 -5.873 11.531 1.00 94.62 90 LEU A O 1
ATOM 698 N N . LEU A 1 91 ? -2.253 -5.182 9.429 1.00 94.12 91 LEU A N 1
ATOM 699 C CA . LEU A 1 91 ? -3.163 -4.090 9.784 1.00 94.12 91 LEU A CA 1
ATOM 700 C C . LEU A 1 91 ? -4.517 -4.592 10.297 1.00 94.12 91 LEU A C 1
ATOM 702 O O . LEU A 1 91 ? -5.108 -3.979 11.185 1.00 94.12 91 LEU A O 1
ATOM 706 N N . TYR A 1 92 ? -5.006 -5.715 9.772 1.00 94.56 92 TYR A N 1
ATOM 707 C CA . TYR A 1 92 ? -6.291 -6.296 10.152 1.00 94.56 92 TYR A CA 1
ATOM 708 C C . TYR A 1 92 ? -6.402 -6.636 11.652 1.00 94.56 92 TYR A C 1
ATOM 710 O O . TYR A 1 92 ? -7.340 -6.146 12.289 1.00 94.56 92 TYR A O 1
ATOM 718 N N . PRO A 1 93 ? -5.488 -7.415 12.272 1.00 95.44 93 PRO A N 1
ATOM 719 C CA . PRO A 1 93 ? -5.567 -7.707 13.703 1.00 95.44 93 PRO A CA 1
ATOM 720 C C . PRO A 1 93 ? -5.394 -6.453 14.568 1.00 95.44 93 PRO A C 1
ATOM 722 O O . PRO A 1 93 ? -6.049 -6.343 15.604 1.00 95.44 93 PRO A O 1
ATOM 725 N N . LEU A 1 94 ? -4.583 -5.479 14.136 1.00 94.31 94 LEU A N 1
ATOM 726 C CA . LEU A 1 94 ? -4.445 -4.193 14.830 1.00 94.31 94 LEU A CA 1
ATOM 727 C C . LEU A 1 94 ? -5.767 -3.415 14.832 1.00 94.31 94 LEU A C 1
ATOM 729 O O . LEU A 1 94 ? -6.207 -2.939 15.880 1.00 94.31 94 LEU A O 1
ATOM 733 N N . ALA A 1 95 ? -6.442 -3.346 13.684 1.00 94.06 95 ALA A N 1
ATOM 734 C CA . ALA A 1 95 ? -7.757 -2.729 13.558 1.00 94.06 95 ALA A CA 1
ATOM 735 C C . ALA A 1 95 ? -8.823 -3.464 14.385 1.00 94.06 95 ALA A C 1
ATOM 737 O O . ALA A 1 95 ? -9.595 -2.825 15.101 1.00 94.06 95 ALA A O 1
ATOM 738 N N . ALA A 1 96 ? -8.841 -4.799 14.347 1.00 94.25 96 ALA A N 1
ATOM 739 C CA . ALA A 1 96 ? -9.757 -5.606 15.150 1.00 94.25 96 ALA A CA 1
ATOM 740 C C . ALA A 1 96 ? -9.541 -5.381 16.658 1.00 94.25 96 ALA A C 1
ATOM 742 O O . ALA A 1 96 ? -10.507 -5.189 17.400 1.00 94.25 96 ALA A O 1
ATOM 743 N N . GLY A 1 97 ? -8.281 -5.336 17.101 1.00 93.88 97 GLY A N 1
ATOM 744 C CA . GLY A 1 97 ? -7.913 -5.018 18.479 1.00 93.88 97 GLY A CA 1
ATOM 745 C C . GLY A 1 97 ? -8.369 -3.618 18.888 1.00 93.88 97 GLY A C 1
ATOM 746 O O . GLY A 1 97 ? -9.024 -3.462 19.919 1.00 93.88 97 GLY A O 1
ATOM 747 N N . TYR A 1 98 ? -8.114 -2.612 18.049 1.00 93.81 98 TYR A N 1
ATOM 748 C CA . TYR A 1 98 ? -8.563 -1.237 18.274 1.00 93.81 98 TYR A CA 1
ATOM 749 C C . TYR A 1 98 ? -10.090 -1.134 18.412 1.00 93.81 98 TYR A C 1
ATOM 751 O O . TYR A 1 98 ? -10.589 -0.540 19.372 1.00 93.81 98 TYR A O 1
ATOM 759 N N . ILE A 1 99 ? -10.842 -1.764 17.501 1.00 94.31 99 ILE A N 1
ATOM 760 C CA . ILE A 1 99 ? -12.309 -1.832 17.563 1.00 94.31 99 ILE A CA 1
ATOM 761 C C . ILE A 1 99 ? -12.754 -2.501 18.870 1.00 94.31 99 ILE A C 1
ATOM 763 O O . ILE A 1 99 ? -13.666 -2.005 19.537 1.00 94.31 99 ILE A O 1
ATOM 767 N N . GLY A 1 100 ? -12.112 -3.608 19.251 1.00 92.56 100 GLY A N 1
ATOM 768 C CA . GLY A 1 100 ? -12.403 -4.345 20.479 1.00 92.56 100 GLY A CA 1
ATOM 769 C C . GLY A 1 100 ? -12.226 -3.490 21.733 1.00 92.56 100 GLY A C 1
ATOM 770 O O . GLY A 1 100 ? -13.158 -3.373 22.530 1.00 92.56 100 GLY A O 1
ATOM 771 N N . VAL A 1 101 ? -11.070 -2.836 21.873 1.00 93.69 101 VAL A N 1
ATOM 772 C CA . VAL A 1 101 ? -10.749 -1.966 23.016 1.00 93.69 101 VAL A CA 1
ATOM 773 C C . VAL A 1 101 ? -11.699 -0.771 23.082 1.00 93.69 101 VAL A C 1
ATOM 775 O O . VAL A 1 101 ? -12.250 -0.484 24.146 1.00 93.69 101 VAL A O 1
ATOM 778 N N . ASN A 1 102 ? -11.958 -0.104 21.953 1.00 93.75 102 ASN A N 1
ATOM 779 C CA . ASN A 1 102 ? -12.857 1.048 21.915 1.00 93.75 102 ASN A CA 1
ATOM 780 C C . ASN A 1 102 ? -14.294 0.664 22.304 1.00 93.75 102 ASN A C 1
ATOM 782 O O . ASN A 1 102 ? -14.933 1.330 23.120 1.00 93.75 102 ASN A O 1
ATOM 786 N N . ASN A 1 103 ? -14.794 -0.451 21.766 1.00 92.94 103 ASN A N 1
ATOM 787 C CA . ASN A 1 103 ? -16.139 -0.926 22.068 1.00 92.94 103 ASN A CA 1
ATOM 788 C C . ASN A 1 103 ? -16.271 -1.429 23.507 1.00 92.94 103 ASN A C 1
ATOM 790 O O . ASN A 1 103 ? -17.327 -1.238 24.112 1.00 92.94 103 ASN A O 1
ATOM 794 N N . TRP A 1 104 ? -15.226 -2.041 24.067 1.00 92.88 104 TRP A N 1
ATOM 795 C CA . TRP A 1 104 ? -15.186 -2.402 25.481 1.00 92.88 104 TRP A CA 1
ATOM 796 C C . TRP A 1 104 ? -15.253 -1.156 26.373 1.00 92.88 104 TRP A C 1
ATOM 798 O O . TRP A 1 104 ? -16.136 -1.076 27.226 1.00 92.88 104 TRP A O 1
ATOM 808 N N . ALA A 1 105 ? -14.420 -0.144 26.112 1.00 92.31 105 ALA A N 1
ATOM 809 C CA . ALA A 1 105 ? -14.427 1.113 26.862 1.00 92.31 105 ALA A CA 1
ATOM 810 C C . ALA A 1 105 ? -15.794 1.821 26.794 1.00 92.31 105 ALA A C 1
ATOM 812 O O . ALA A 1 105 ? -16.342 2.219 27.823 1.00 92.31 105 ALA A O 1
ATOM 813 N N . ALA A 1 106 ? -16.395 1.903 25.602 1.00 90.62 106 ALA A N 1
ATOM 814 C CA . ALA A 1 106 ? -17.710 2.511 25.412 1.00 90.62 106 ALA A CA 1
ATOM 815 C C . ALA A 1 106 ? -18.826 1.763 26.165 1.00 90.62 106 ALA A C 1
ATOM 817 O O . ALA A 1 106 ? -19.710 2.388 26.749 1.00 90.62 106 ALA A O 1
ATOM 818 N N . LYS A 1 107 ? -18.796 0.423 26.179 1.00 91.00 107 LYS A N 1
ATOM 819 C CA . LYS A 1 107 ? -19.766 -0.382 26.941 1.00 91.00 107 LYS A CA 1
ATOM 820 C C . LYS A 1 107 ? -19.614 -0.178 28.447 1.00 91.00 107 LYS A C 1
ATOM 822 O O . LYS A 1 107 ? -20.626 -0.076 29.144 1.00 91.00 107 LYS A O 1
ATOM 827 N N . THR A 1 108 ? -18.381 -0.107 28.944 1.00 88.75 108 THR A N 1
ATOM 828 C CA . THR A 1 108 ? -18.099 0.140 30.363 1.00 88.75 108 THR A CA 1
ATOM 829 C C . THR A 1 108 ? -18.622 1.510 30.793 1.00 88.75 108 THR A C 1
ATOM 831 O O . THR A 1 108 ? -19.360 1.590 31.774 1.00 88.75 108 THR A O 1
ATOM 834 N N . ASP A 1 109 ? -18.351 2.565 30.019 1.00 89.94 109 ASP A N 1
ATOM 835 C CA . ASP A 1 109 ? -18.848 3.921 30.292 1.00 89.94 109 ASP A CA 1
ATOM 836 C C . ASP A 1 109 ? -20.388 3.988 30.314 1.00 89.94 109 ASP A C 1
ATOM 838 O O . ASP A 1 109 ? -20.989 4.496 31.263 1.00 89.94 109 ASP A O 1
ATOM 842 N N . LEU A 1 110 ? -21.053 3.383 29.322 1.00 89.12 110 LEU A N 1
ATOM 843 C CA . LEU A 1 110 ? -22.519 3.302 29.284 1.00 89.12 110 LEU A CA 1
ATOM 844 C C . LEU A 1 110 ? -23.097 2.554 30.494 1.00 89.12 110 LEU A C 1
ATOM 846 O O . LEU A 1 110 ? -24.134 2.943 31.035 1.00 89.12 110 LEU A O 1
ATOM 850 N N . THR A 1 111 ? -22.427 1.489 30.935 1.00 89.06 111 THR A N 1
ATOM 851 C CA . THR A 1 111 ? -22.856 0.699 32.097 1.00 89.06 111 THR A CA 1
ATOM 852 C C . THR A 1 111 ? -22.737 1.508 33.386 1.00 89.06 111 THR A C 1
ATOM 854 O O . THR A 1 111 ? -23.673 1.517 34.188 1.00 89.06 111 THR A O 1
ATOM 857 N N . LEU A 1 112 ? -21.632 2.236 33.565 1.00 87.56 112 LEU A N 1
ATOM 858 C CA . LEU A 1 112 ? -21.416 3.113 34.717 1.00 87.56 112 LEU A CA 1
ATOM 859 C C . LEU A 1 112 ? -22.463 4.230 34.775 1.00 87.56 112 LEU A C 1
ATOM 861 O O . LEU A 1 112 ? -23.095 4.417 35.814 1.00 87.56 112 LEU A O 1
ATOM 865 N N . LYS A 1 113 ? -22.727 4.902 33.647 1.00 88.19 113 LYS A N 1
ATOM 866 C CA . LYS A 1 113 ? -23.761 5.945 33.546 1.00 88.19 113 LYS A CA 1
ATOM 867 C C . LYS A 1 113 ? -25.154 5.413 33.876 1.00 88.19 113 LYS A C 1
ATOM 869 O O . LYS A 1 113 ? -25.898 6.051 34.617 1.00 88.19 113 LYS A O 1
ATOM 874 N N . ARG A 1 114 ? -25.501 4.217 33.388 1.00 86.31 114 ARG A N 1
ATOM 875 C CA . ARG A 1 114 ? -26.794 3.582 33.686 1.00 86.31 114 ARG A CA 1
ATOM 876 C C . ARG A 1 114 ? -26.937 3.211 35.161 1.00 86.31 114 ARG A C 1
ATOM 878 O O . ARG A 1 114 ? -28.026 3.331 35.709 1.00 86.31 114 ARG A O 1
ATOM 885 N N . ASN A 1 115 ? -25.865 2.742 35.792 1.00 85.25 115 ASN A N 1
ATOM 886 C CA . ASN A 1 115 ? -25.879 2.397 37.213 1.00 85.25 115 ASN A CA 1
ATOM 887 C C . ASN A 1 115 ? -25.962 3.647 38.099 1.00 85.25 115 ASN A C 1
ATOM 889 O O . ASN A 1 115 ? -26.641 3.609 39.120 1.00 85.25 115 ASN A O 1
ATOM 893 N N . ALA A 1 116 ? -25.329 4.750 37.692 1.00 82.56 116 ALA A N 1
ATOM 894 C CA . ALA A 1 116 ? -25.439 6.036 38.374 1.00 82.56 116 ALA A CA 1
ATOM 895 C C . ALA A 1 116 ? -26.855 6.629 38.275 1.00 82.56 116 ALA A C 1
ATOM 897 O O . ALA A 1 116 ? -27.370 7.108 39.271 1.00 82.56 116 ALA A O 1
ATOM 898 N N . ALA A 1 117 ? -27.509 6.536 37.113 1.00 79.81 117 ALA A N 1
ATOM 899 C CA . ALA A 1 117 ? -28.862 7.064 36.898 1.00 79.81 117 ALA A CA 1
ATOM 900 C C . ALA A 1 117 ? -29.987 6.261 37.582 1.00 79.81 117 ALA A C 1
ATOM 902 O O . ALA A 1 117 ? -31.132 6.701 37.604 1.00 79.81 117 ALA A O 1
ATOM 903 N N . LYS A 1 118 ? -29.688 5.054 38.076 1.00 77.44 118 LYS A N 1
ATOM 904 C CA . LYS A 1 118 ? -30.632 4.209 38.826 1.00 77.44 118 LYS A CA 1
ATOM 905 C C . LYS A 1 118 ? -30.532 4.387 40.347 1.00 77.44 118 LYS A C 1
ATOM 907 O O . LYS A 1 118 ? -31.291 3.733 41.059 1.00 77.44 118 LYS A O 1
ATOM 912 N N . ARG A 1 119 ? -29.583 5.193 40.829 1.00 54.53 119 ARG A N 1
ATOM 913 C CA . ARG A 1 119 ? -29.505 5.654 42.221 1.00 54.53 119 ARG A CA 1
ATOM 914 C C . ARG A 1 119 ? -30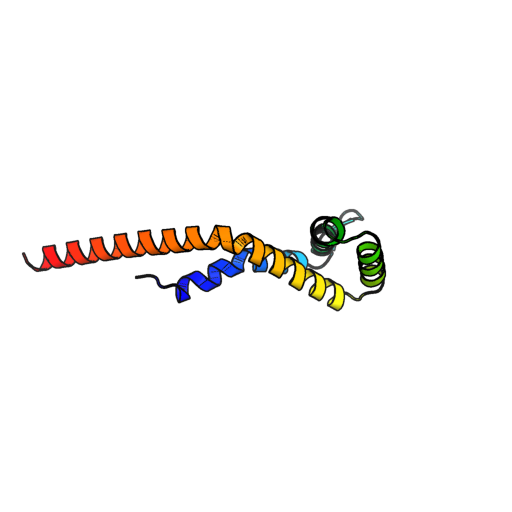.171 7.014 42.340 1.00 54.53 119 ARG A C 1
ATOM 916 O O . ARG A 1 119 ? -30.744 7.248 43.421 1.00 54.53 119 ARG A O 1
#